Protein AF-A0A847MV07-F1 (afdb_monomer_lite)

Structure (mmCIF, N/CA/C/O backbone):
data_AF-A0A847MV07-F1
#
_entry.id   AF-A0A847MV07-F1
#
loop_
_atom_site.group_PDB
_atom_site.id
_atom_site.type_symbol
_atom_site.label_atom_id
_atom_site.label_alt_id
_atom_site.label_comp_id
_atom_site.label_asym_id
_atom_site.label_entity_id
_atom_site.label_seq_id
_atom_site.pdbx_PDB_ins_code
_atom_site.Cartn_x
_atom_site.Cartn_y
_atom_site.Cartn_z
_atom_site.occupancy
_atom_site.B_iso_or_equiv
_atom_site.auth_seq_id
_atom_site.auth_comp_id
_atom_site.auth_asym_id
_atom_site.auth_atom_id
_atom_site.pdbx_PDB_model_num
ATOM 1 N N . MET A 1 1 ? -12.019 -6.993 -20.587 1.00 51.81 1 MET A N 1
ATOM 2 C CA . MET A 1 1 ? -12.081 -5.686 -19.898 1.00 51.81 1 MET A CA 1
ATOM 3 C C . MET A 1 1 ? -10.654 -5.182 -19.771 1.00 51.81 1 MET A C 1
ATOM 5 O O . MET A 1 1 ? -9.837 -5.966 -19.293 1.00 51.81 1 MET A O 1
ATOM 9 N N . PRO A 1 2 ? -10.298 -3.979 -20.260 1.00 57.41 2 PRO A N 1
ATOM 10 C CA . PRO A 1 2 ? -8.965 -3.444 -19.994 1.00 57.41 2 PRO A CA 1
ATOM 11 C C . PRO A 1 2 ? -8.743 -3.462 -18.474 1.00 57.41 2 PRO A C 1
ATOM 13 O O . PRO A 1 2 ? -9.699 -3.185 -17.742 1.00 57.41 2 PRO A O 1
ATOM 16 N N . PRO A 1 3 ? -7.553 -3.850 -17.977 1.00 64.00 3 PRO A N 1
ATOM 17 C CA . PRO A 1 3 ? -7.300 -3.832 -16.545 1.00 64.00 3 PRO A CA 1
ATOM 18 C C . PRO A 1 3 ? -7.605 -2.421 -16.053 1.00 64.00 3 PRO A C 1
ATOM 20 O O . PRO A 1 3 ? -7.028 -1.461 -16.564 1.00 64.00 3 PRO A O 1
ATOM 23 N N . ALA A 1 4 ? -8.550 -2.291 -15.119 1.00 62.91 4 ALA A N 1
ATOM 24 C CA . ALA A 1 4 ? -8.882 -0.997 -14.549 1.00 62.91 4 ALA A CA 1
ATOM 25 C C . ALA A 1 4 ? -7.577 -0.360 -14.046 1.00 62.91 4 ALA A C 1
ATOM 27 O O . ALA A 1 4 ? -6.833 -0.962 -13.259 1.00 62.91 4 ALA A O 1
ATOM 28 N N . LEU A 1 5 ? -7.240 0.812 -14.589 1.00 78.50 5 LEU A N 1
ATOM 29 C CA . LEU A 1 5 ? -6.071 1.564 -14.157 1.00 78.50 5 LEU A CA 1
ATOM 30 C C . LEU A 1 5 ? -6.352 2.058 -12.740 1.00 78.50 5 LEU A C 1
ATOM 32 O O . LEU A 1 5 ? -7.190 2.930 -12.532 1.00 78.50 5 LEU A O 1
ATOM 36 N N . SER A 1 6 ? -5.659 1.484 -11.758 1.00 87.94 6 SER A N 1
ATOM 37 C CA . SER A 1 6 ? -5.691 2.008 -10.397 1.00 87.94 6 SER A CA 1
ATOM 38 C C . SER A 1 6 ? -4.999 3.381 -10.349 1.00 87.94 6 SER A C 1
ATOM 40 O O . SER A 1 6 ? -4.125 3.668 -11.183 1.00 87.94 6 SER A O 1
ATOM 42 N N . PRO A 1 7 ? -5.316 4.228 -9.354 1.00 90.50 7 PRO A N 1
ATOM 43 C CA . PRO A 1 7 ? -4.613 5.494 -9.152 1.00 90.50 7 PRO A CA 1
ATOM 44 C C . PRO A 1 7 ? -3.089 5.320 -9.054 1.00 90.50 7 PRO A C 1
ATOM 46 O O . PRO A 1 7 ? -2.343 6.052 -9.700 1.00 90.50 7 PRO A O 1
ATOM 49 N N . SER A 1 8 ? -2.626 4.286 -8.341 1.00 87.88 8 SER A N 1
ATOM 50 C CA . SER A 1 8 ? -1.201 3.950 -8.211 1.00 87.88 8 SER A CA 1
ATOM 51 C C . SER A 1 8 ? -0.538 3.603 -9.549 1.00 87.88 8 SER A C 1
ATOM 53 O O . SER A 1 8 ? 0.542 4.100 -9.849 1.00 87.88 8 SER A O 1
ATOM 55 N N . ARG A 1 9 ? -1.204 2.817 -10.405 1.00 91.31 9 ARG A N 1
ATOM 56 C CA . ARG A 1 9 ? -0.695 2.469 -11.743 1.00 91.31 9 ARG A CA 1
ATOM 57 C C . ARG A 1 9 ? -0.610 3.683 -12.663 1.00 91.31 9 ARG A C 1
ATOM 59 O O . ARG A 1 9 ? 0.348 3.821 -13.419 1.00 91.31 9 ARG A O 1
ATOM 66 N N . THR A 1 10 ? -1.598 4.571 -12.583 1.00 93.00 10 THR A N 1
ATOM 67 C CA . THR A 1 10 ? -1.595 5.826 -13.346 1.00 93.00 10 THR A CA 1
ATOM 68 C C . THR A 1 10 ? -0.453 6.740 -12.901 1.00 93.00 10 THR A C 1
ATOM 70 O O . THR A 1 10 ? 0.185 7.372 -13.743 1.00 93.00 10 THR A O 1
ATOM 73 N N . ALA A 1 11 ? -0.176 6.802 -11.595 1.00 92.69 11 ALA A N 1
ATOM 74 C CA . ALA A 1 11 ? 0.937 7.575 -11.049 1.00 92.69 11 ALA A CA 1
ATOM 75 C C . ALA A 1 11 ? 2.294 7.048 -11.543 1.00 92.69 11 ALA A C 1
ATOM 77 O O . ALA A 1 11 ? 3.089 7.841 -12.046 1.00 92.69 11 ALA A O 1
ATOM 78 N N . ASP A 1 12 ? 2.512 5.727 -11.511 1.00 92.69 12 ASP A N 1
ATOM 79 C CA . ASP A 1 12 ? 3.732 5.105 -12.048 1.00 92.69 12 ASP A CA 1
ATOM 80 C C . ASP A 1 12 ? 3.933 5.465 -13.530 1.00 92.69 12 ASP A C 1
ATOM 82 O O . ASP A 1 12 ? 5.036 5.833 -13.927 1.00 92.69 12 ASP A O 1
ATOM 86 N N . PHE A 1 13 ? 2.871 5.430 -14.347 1.00 93.88 13 PHE A N 1
ATOM 87 C CA . PHE A 1 13 ? 2.964 5.788 -15.767 1.00 93.88 13 PHE A CA 1
ATOM 88 C C . PHE A 1 13 ? 3.301 7.269 -15.980 1.00 93.88 13 PHE A C 1
ATOM 90 O O . PHE A 1 13 ? 4.174 7.584 -16.788 1.00 93.88 13 PHE A O 1
ATOM 97 N N . LYS A 1 14 ? 2.636 8.174 -15.245 1.00 95.62 14 LYS A N 1
ATOM 98 C CA . LYS A 1 14 ? 2.898 9.623 -15.307 1.00 95.62 14 LYS A CA 1
ATOM 99 C C . LYS A 1 14 ? 4.320 9.968 -14.865 1.00 95.62 14 LYS A C 1
ATOM 101 O O . LYS A 1 14 ? 4.910 10.890 -15.417 1.00 95.62 14 LYS A O 1
ATOM 106 N N . GLN A 1 15 ? 4.855 9.242 -13.883 1.00 96.25 15 GLN A N 1
ATOM 107 C CA . GLN A 1 15 ? 6.220 9.425 -13.399 1.00 96.25 15 GLN A CA 1
ATOM 108 C C . GLN A 1 15 ? 7.252 8.848 -14.378 1.00 96.25 15 GLN A C 1
ATOM 110 O O . GLN A 1 15 ? 8.248 9.501 -14.676 1.00 96.25 15 GLN A O 1
ATOM 115 N N . CYS A 1 16 ? 7.045 7.618 -14.857 1.00 97.19 16 CYS A N 1
ATOM 116 C CA . CYS A 1 16 ? 7.911 6.951 -15.826 1.00 97.19 16 CYS A CA 1
ATOM 117 C C . CYS A 1 16 ? 7.165 5.787 -16.517 1.00 97.19 16 CYS A C 1
ATOM 119 O O . CYS A 1 16 ? 6.953 4.738 -15.899 1.00 97.19 16 CYS A O 1
ATOM 121 N N . PRO A 1 17 ? 6.842 5.886 -17.822 1.00 95.94 17 PRO A N 1
ATOM 122 C CA . PRO A 1 17 ? 6.132 4.827 -18.547 1.00 95.94 17 PRO A CA 1
ATOM 123 C C . PRO A 1 17 ? 6.823 3.456 -18.502 1.00 95.94 17 PRO A C 1
ATOM 125 O O . PRO A 1 17 ? 6.156 2.420 -18.464 1.00 95.94 17 PRO A O 1
ATOM 128 N N . LEU A 1 18 ? 8.160 3.436 -18.462 1.00 95.56 18 LEU A N 1
ATOM 129 C CA . LEU A 1 18 ? 8.929 2.196 -18.359 1.00 95.56 18 LEU A CA 1
ATOM 130 C C . LEU A 1 18 ? 8.757 1.523 -16.987 1.00 95.56 18 LEU A C 1
ATOM 132 O O . LEU A 1 18 ? 8.645 0.301 -16.916 1.00 95.56 18 LEU A O 1
ATOM 136 N N . MET A 1 19 ? 8.661 2.306 -15.905 1.00 92.50 19 MET A N 1
ATOM 137 C CA . MET A 1 19 ? 8.383 1.778 -14.565 1.00 92.50 19 MET A CA 1
ATOM 138 C C . MET A 1 19 ? 7.006 1.104 -14.523 1.00 92.50 19 MET A C 1
ATOM 140 O O . MET A 1 19 ? 6.887 -0.017 -14.022 1.00 92.50 19 MET A O 1
ATOM 144 N N . TYR A 1 20 ? 5.985 1.755 -15.092 1.00 92.81 20 TYR A N 1
ATOM 145 C CA . TYR A 1 20 ? 4.655 1.162 -15.228 1.00 92.81 20 TYR A CA 1
ATOM 146 C C . TYR A 1 20 ? 4.706 -0.164 -15.993 1.00 92.81 20 TYR A C 1
ATOM 148 O O . TYR A 1 20 ? 4.141 -1.152 -15.526 1.00 92.81 20 TYR A O 1
ATOM 156 N N . ARG A 1 21 ? 5.416 -0.219 -17.131 1.00 93.38 21 ARG A N 1
ATOM 157 C CA . ARG A 1 21 ? 5.578 -1.462 -17.898 1.00 93.38 21 ARG A CA 1
ATOM 158 C C . ARG A 1 21 ? 6.165 -2.575 -17.027 1.00 93.38 21 ARG A C 1
ATOM 160 O O . ARG A 1 21 ? 5.544 -3.629 -16.915 1.00 93.38 21 ARG A O 1
ATOM 167 N N . PHE A 1 22 ? 7.294 -2.331 -16.364 1.00 94.06 22 PHE A N 1
ATOM 168 C CA . PHE A 1 22 ? 7.955 -3.351 -15.545 1.00 94.06 22 PHE A CA 1
ATOM 169 C C . PHE A 1 22 ? 7.083 -3.870 -14.398 1.00 94.06 22 PHE A C 1
ATOM 171 O O . PHE A 1 22 ? 7.089 -5.068 -14.119 1.00 94.06 22 PHE A O 1
ATOM 178 N N . ARG A 1 23 ? 6.313 -2.996 -13.743 1.00 89.50 23 ARG A N 1
ATOM 179 C CA . ARG A 1 23 ? 5.501 -3.368 -12.573 1.00 89.50 23 ARG A CA 1
ATOM 180 C C . ARG A 1 23 ? 4.123 -3.925 -12.927 1.00 89.50 23 ARG A C 1
ATOM 182 O O . ARG A 1 23 ? 3.668 -4.867 -12.285 1.00 89.50 23 ARG A O 1
ATOM 189 N N . ALA A 1 24 ? 3.436 -3.340 -13.906 1.00 90.06 24 ALA A N 1
ATOM 190 C CA . ALA A 1 24 ? 2.038 -3.654 -14.211 1.00 90.06 24 ALA A CA 1
ATOM 191 C C . ALA A 1 24 ? 1.868 -4.626 -15.388 1.00 90.06 24 ALA A C 1
ATOM 193 O O . ALA A 1 24 ? 0.922 -5.416 -15.373 1.00 90.06 24 ALA A O 1
ATOM 194 N N . VAL A 1 25 ? 2.759 -4.569 -16.386 1.00 91.25 25 VAL A N 1
ATOM 195 C CA . VAL A 1 25 ? 2.702 -5.419 -17.589 1.00 91.25 25 VAL A CA 1
ATOM 196 C C . VAL A 1 25 ? 3.603 -6.636 -17.414 1.00 91.25 25 VAL A C 1
ATOM 198 O O . VAL A 1 25 ? 3.105 -7.758 -17.382 1.00 91.25 25 VAL A O 1
ATOM 201 N N . ASP A 1 26 ? 4.901 -6.401 -17.222 1.00 94.12 26 ASP A N 1
ATOM 202 C CA . ASP A 1 26 ? 5.912 -7.462 -17.139 1.00 94.12 26 ASP A CA 1
ATOM 203 C C . ASP A 1 26 ? 5.942 -8.119 -15.743 1.00 94.12 26 ASP A C 1
ATOM 205 O O . ASP A 1 26 ? 6.436 -9.232 -15.593 1.00 94.12 26 ASP A O 1
ATOM 209 N N . LYS A 1 27 ? 5.372 -7.450 -14.725 1.00 89.50 27 LYS A N 1
ATOM 210 C CA . LYS A 1 27 ? 5.223 -7.930 -13.336 1.00 89.50 27 LYS A CA 1
ATOM 211 C C . LYS A 1 27 ? 6.527 -8.458 -12.731 1.00 89.50 27 LYS A C 1
ATOM 213 O O . LYS A 1 27 ? 6.537 -9.475 -12.037 1.00 89.50 27 LYS A O 1
ATOM 218 N N . LEU A 1 28 ? 7.627 -7.751 -12.976 1.00 92.12 28 LEU A N 1
ATOM 219 C CA . LEU A 1 28 ? 8.920 -8.099 -12.399 1.00 92.12 28 LEU A CA 1
ATOM 220 C C . LEU A 1 28 ? 8.845 -8.005 -10.869 1.00 92.12 28 LEU A C 1
ATOM 222 O O . LEU A 1 28 ? 8.401 -6.995 -10.316 1.00 92.12 28 LEU A O 1
ATOM 226 N N . THR A 1 29 ? 9.275 -9.058 -10.179 1.00 83.31 29 THR A N 1
ATOM 227 C CA . THR A 1 29 ? 9.283 -9.101 -8.715 1.00 83.31 29 THR A CA 1
ATOM 228 C C . THR A 1 29 ? 10.347 -8.156 -8.170 1.00 83.31 29 THR A C 1
ATOM 230 O O . THR A 1 29 ? 11.537 -8.342 -8.416 1.00 83.31 29 THR A O 1
ATOM 233 N N . GLY A 1 30 ? 9.916 -7.139 -7.424 1.00 79.81 30 GLY A N 1
ATOM 234 C CA . GLY A 1 30 ? 10.803 -6.295 -6.628 1.00 79.81 30 GLY A CA 1
ATOM 235 C C . GLY A 1 30 ? 11.068 -6.890 -5.241 1.00 79.81 30 GLY A C 1
ATOM 236 O O . GLY A 1 30 ? 10.375 -7.824 -4.829 1.00 79.81 30 GLY A O 1
ATOM 237 N N . PRO A 1 31 ? 12.038 -6.339 -4.491 1.00 84.88 31 PRO A N 1
ATOM 238 C CA . PRO A 1 31 ? 12.201 -6.682 -3.086 1.00 84.88 31 PRO A CA 1
ATOM 239 C C . PRO A 1 31 ? 10.910 -6.367 -2.313 1.00 84.88 31 PRO A C 1
ATOM 241 O O . PRO A 1 31 ? 10.210 -5.401 -2.647 1.00 84.88 31 PRO A O 1
ATOM 244 N N . PRO A 1 32 ? 10.579 -7.155 -1.277 1.00 85.06 32 PRO A N 1
ATOM 245 C CA . PRO A 1 32 ? 9.406 -6.889 -0.461 1.00 85.06 32 PRO A CA 1
ATOM 246 C C . PRO A 1 32 ? 9.520 -5.500 0.171 1.00 85.06 32 PRO A C 1
ATOM 248 O O . PRO A 1 32 ? 10.586 -5.099 0.634 1.00 85.06 32 PRO A O 1
ATOM 251 N N . SER A 1 33 ? 8.411 -4.764 0.202 1.00 89.81 33 SER A N 1
ATOM 252 C CA . SER A 1 33 ? 8.337 -3.463 0.867 1.00 89.81 33 SER A CA 1
ATOM 253 C C . SER A 1 33 ? 7.825 -3.651 2.296 1.00 89.81 33 SER A C 1
ATOM 255 O O . SER A 1 33 ? 6.643 -3.965 2.469 1.00 89.81 33 SER A O 1
ATOM 257 N N . PRO A 1 34 ? 8.648 -3.415 3.339 1.00 94.94 34 PRO A N 1
ATOM 258 C CA . PRO A 1 34 ? 8.189 -3.503 4.725 1.00 94.94 34 PRO A CA 1
ATOM 259 C C . PRO A 1 34 ? 7.034 -2.539 5.018 1.00 94.94 34 PRO A C 1
ATOM 261 O O . PRO A 1 34 ? 6.164 -2.838 5.829 1.00 94.94 34 PRO A O 1
ATOM 264 N N . ALA A 1 35 ? 7.004 -1.388 4.339 1.00 94.50 35 ALA A N 1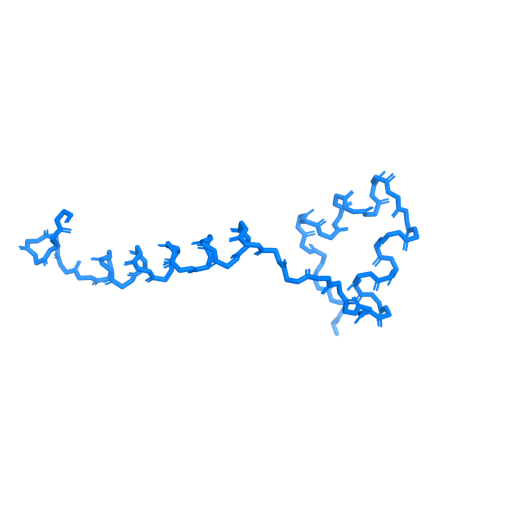
ATOM 265 C CA . ALA A 1 35 ? 5.910 -0.431 4.450 1.00 94.50 35 ALA A CA 1
ATOM 266 C C . ALA A 1 35 ? 4.603 -0.980 3.859 1.00 94.50 35 ALA A C 1
ATOM 268 O O . ALA A 1 35 ? 3.559 -0.844 4.490 1.00 94.50 35 ALA A O 1
ATOM 269 N N . ALA A 1 36 ? 4.658 -1.649 2.700 1.00 92.19 36 ALA A N 1
ATOM 270 C CA . ALA A 1 36 ? 3.477 -2.275 2.102 1.00 92.19 36 ALA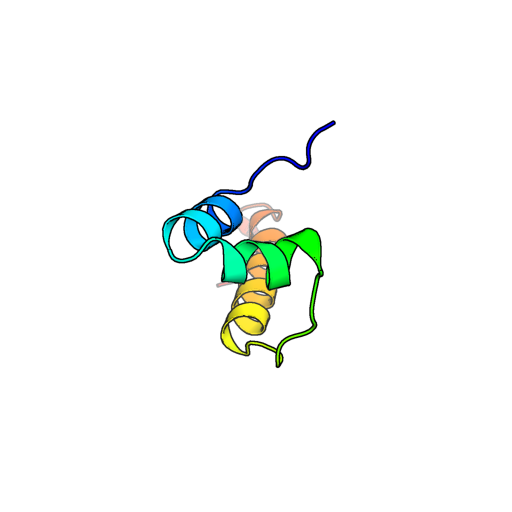 A CA 1
ATOM 271 C C . ALA A 1 36 ? 2.935 -3.424 2.968 1.00 92.19 36 ALA A C 1
ATOM 273 O O . ALA A 1 36 ? 1.724 -3.534 3.159 1.00 92.19 36 ALA A O 1
ATOM 274 N N . ALA A 1 37 ? 3.829 -4.239 3.540 1.00 95.31 37 ALA A N 1
ATOM 275 C CA . ALA A 1 37 ? 3.453 -5.320 4.452 1.00 95.31 37 ALA A CA 1
ATOM 276 C C . ALA A 1 37 ? 2.746 -4.777 5.704 1.00 95.31 37 ALA A C 1
ATOM 278 O O . ALA A 1 37 ? 1.654 -5.229 6.042 1.00 95.31 37 ALA A O 1
ATOM 279 N N . ARG A 1 38 ? 3.324 -3.752 6.348 1.00 97.25 38 ARG A N 1
ATOM 280 C CA . ARG A 1 38 ? 2.692 -3.084 7.497 1.00 97.25 38 ARG A CA 1
ATOM 281 C C . ARG A 1 38 ? 1.342 -2.474 7.143 1.00 97.25 38 ARG A C 1
ATOM 283 O O . ARG A 1 38 ? 0.400 -2.649 7.901 1.00 97.25 38 ARG A O 1
ATOM 290 N N . GLY A 1 39 ? 1.243 -1.791 6.002 1.00 96.88 39 GLY A N 1
ATOM 291 C CA . GLY A 1 39 ? -0.022 -1.221 5.539 1.00 96.88 39 GLY A CA 1
ATOM 292 C C . GLY A 1 39 ? -1.100 -2.292 5.391 1.00 96.88 39 GL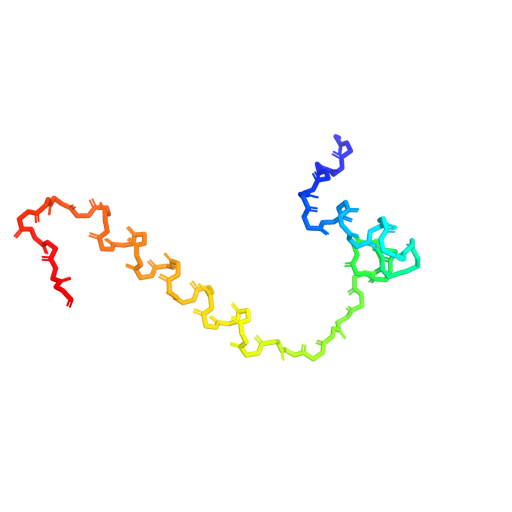Y A C 1
ATOM 293 O O . GLY A 1 39 ? -2.188 -2.127 5.923 1.00 96.88 39 GLY A O 1
ATOM 294 N N . THR A 1 40 ? -0.770 -3.420 4.757 1.00 96.56 40 THR A N 1
ATOM 295 C CA . THR A 1 40 ? -1.698 -4.554 4.596 1.00 96.56 40 THR A CA 1
ATOM 296 C C . THR A 1 40 ? -2.195 -5.070 5.946 1.00 96.56 40 THR A C 1
ATOM 298 O O . THR A 1 40 ? -3.395 -5.240 6.125 1.00 96.56 40 THR A O 1
ATOM 301 N N . LEU A 1 41 ? -1.286 -5.261 6.908 1.00 97.62 41 LEU A N 1
ATOM 302 C CA . LEU A 1 41 ? -1.640 -5.720 8.251 1.00 97.62 41 LEU A CA 1
ATOM 303 C C . LEU A 1 41 ? -2.554 -4.720 8.973 1.00 97.62 41 LEU A C 1
ATOM 305 O O . LEU A 1 41 ? -3.579 -5.114 9.512 1.00 97.62 41 LEU A O 1
ATOM 309 N N . VAL A 1 42 ? -2.208 -3.431 8.956 1.00 97.81 42 VAL A N 1
ATOM 310 C CA . VAL A 1 42 ? -3.016 -2.386 9.602 1.00 97.81 42 VAL A CA 1
ATOM 311 C C . VAL A 1 42 ? -4.401 -2.294 8.967 1.00 97.81 42 VAL A C 1
ATOM 313 O O . VAL A 1 42 ? -5.388 -2.214 9.688 1.00 97.81 42 VAL A O 1
ATOM 316 N N . HIS A 1 43 ? -4.489 -2.340 7.635 1.00 97.88 43 HIS A N 1
ATOM 317 C CA . HIS A 1 43 ? -5.774 -2.334 6.939 1.00 97.88 43 HIS A CA 1
ATOM 318 C C . HIS A 1 43 ? -6.638 -3.537 7.327 1.00 97.88 43 HIS A C 1
ATOM 320 O O . HIS A 1 43 ? -7.799 -3.331 7.655 1.00 97.88 43 HIS A O 1
ATOM 326 N N . ALA A 1 44 ? -6.072 -4.746 7.355 1.00 98.06 44 ALA A N 1
ATOM 327 C CA . ALA A 1 44 ? -6.806 -5.953 7.733 1.00 98.06 44 ALA A CA 1
ATOM 328 C C . ALA A 1 44 ? -7.317 -5.895 9.182 1.00 98.06 44 ALA A C 1
ATOM 330 O O . ALA A 1 44 ? -8.476 -6.199 9.437 1.00 98.06 44 ALA A O 1
ATOM 331 N N . VAL A 1 45 ? -6.479 -5.444 10.123 1.00 96.81 45 VAL A N 1
ATOM 332 C CA . VAL A 1 45 ? -6.876 -5.296 11.534 1.00 96.81 45 VAL A CA 1
ATOM 333 C C . VAL A 1 45 ? -7.993 -4.269 11.690 1.00 96.81 45 VAL A C 1
ATOM 335 O O . VAL A 1 45 ? -8.934 -4.496 12.442 1.00 96.81 45 VAL A O 1
ATOM 338 N N . LEU A 1 46 ? -7.904 -3.131 10.995 1.00 96.75 46 LEU A N 1
ATOM 339 C CA . LEU A 1 46 ? -8.946 -2.108 11.065 1.00 96.75 46 LEU A CA 1
ATOM 340 C C . LEU A 1 46 ? -10.248 -2.581 10.413 1.00 96.75 46 LEU A C 1
ATOM 342 O O . LEU A 1 46 ? -11.313 -2.270 10.929 1.00 96.75 46 LEU A O 1
ATOM 346 N N . GLU A 1 47 ? -10.180 -3.326 9.313 1.00 97.75 47 GLU A N 1
ATOM 347 C CA . GLU A 1 47 ? -11.360 -3.927 8.686 1.00 97.75 47 GLU A CA 1
ATOM 348 C C . GLU A 1 47 ? -12.072 -4.868 9.669 1.00 97.75 47 GLU A C 1
ATOM 350 O O . GLU A 1 47 ? -13.230 -4.631 10.004 1.00 97.75 47 GLU A O 1
ATOM 355 N N . GLU A 1 48 ? -11.345 -5.824 10.254 1.00 96.12 48 GLU A N 1
ATOM 356 C CA . GLU A 1 48 ? -11.892 -6.765 11.240 1.00 96.12 48 GLU A CA 1
ATOM 357 C C . GLU A 1 48 ? -12.447 -6.053 12.485 1.00 96.12 48 GLU A C 1
ATOM 359 O O . GLU A 1 48 ? -13.541 -6.363 12.956 1.00 96.12 48 GLU A O 1
ATOM 364 N N . LEU A 1 49 ? -11.726 -5.055 13.004 1.00 96.75 49 LEU A N 1
ATOM 365 C CA . LEU A 1 49 ? -12.152 -4.306 14.184 1.00 96.75 49 LEU A CA 1
ATOM 366 C C . LEU A 1 49 ? -13.431 -3.501 13.926 1.00 96.75 49 LEU A C 1
ATOM 368 O O . LEU A 1 49 ? -14.301 -3.423 14.794 1.00 96.75 49 LEU A O 1
ATOM 372 N N . PHE A 1 50 ? -13.544 -2.856 12.764 1.00 95.75 50 PHE A N 1
ATOM 373 C CA . PHE A 1 50 ? -14.679 -1.983 12.464 1.00 95.75 50 PHE A CA 1
ATOM 374 C C . PHE A 1 50 ? -15.893 -2.720 11.890 1.00 95.75 50 PHE A C 1
ATOM 376 O O . PHE A 1 50 ? -16.992 -2.158 11.950 1.00 95.75 50 PHE A O 1
ATOM 383 N N . ASP A 1 51 ? -15.729 -3.971 11.459 1.00 96.81 51 ASP A N 1
ATOM 384 C CA . ASP A 1 51 ? -16.832 -4.892 11.168 1.00 96.81 51 ASP A CA 1
ATOM 385 C C . ASP A 1 51 ? -17.625 -5.281 12.433 1.00 96.81 51 ASP A C 1
ATOM 387 O O . ASP A 1 51 ? -18.819 -5.581 12.349 1.00 96.81 51 ASP A O 1
ATOM 391 N N . LEU A 1 52 ? -17.011 -5.208 13.622 1.00 97.38 52 LEU A N 1
ATOM 392 C CA . LEU A 1 52 ? -17.703 -5.432 14.896 1.00 97.38 52 LEU A CA 1
ATOM 393 C C . LEU A 1 52 ? -18.665 -4.277 15.251 1.00 97.38 52 LEU A C 1
ATOM 395 O O . LEU A 1 52 ? -18.390 -3.104 14.940 1.00 97.38 52 LEU A O 1
ATOM 399 N N . PRO A 1 53 ? -19.764 -4.557 15.987 1.00 97.12 53 PRO A N 1
ATOM 400 C CA . PRO A 1 53 ? -20.593 -3.525 16.604 1.00 97.12 53 PRO A CA 1
ATOM 401 C C . PRO A 1 53 ? -19.760 -2.585 17.478 1.00 97.12 53 PRO A C 1
ATOM 403 O O . PRO A 1 53 ? -18.820 -3.004 18.144 1.00 9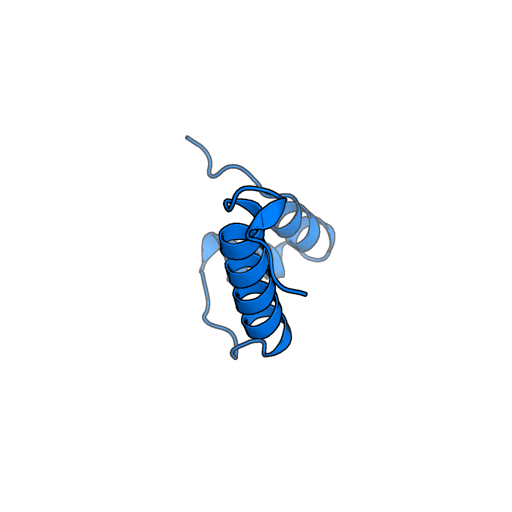7.12 53 PRO A O 1
ATOM 406 N N . ALA A 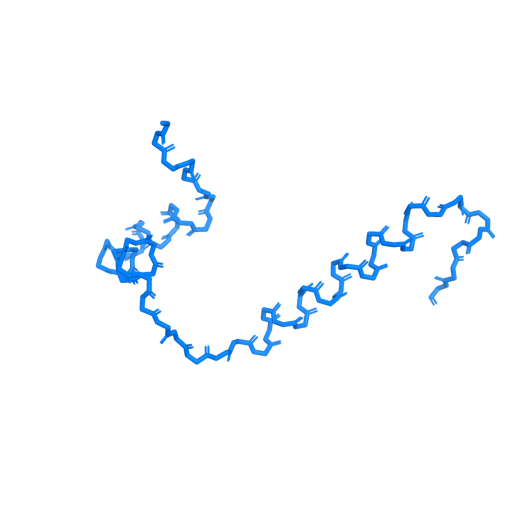1 54 ? -20.131 -1.303 17.534 1.00 95.00 54 ALA A N 1
ATOM 407 C CA . ALA A 1 54 ? -19.320 -0.276 18.194 1.00 95.00 54 ALA A CA 1
ATOM 408 C C . ALA A 1 54 ? -18.960 -0.583 19.663 1.00 95.00 54 ALA A C 1
ATOM 410 O O . ALA A 1 54 ? -17.888 -0.187 20.107 1.00 95.00 54 ALA A O 1
ATOM 411 N N . GLY A 1 55 ? -19.826 -1.287 20.403 1.00 96.75 55 GLY A N 1
ATOM 412 C CA . GLY A 1 55 ? -19.580 -1.668 21.799 1.00 96.75 55 GLY A CA 1
ATOM 413 C C . GLY A 1 55 ? -18.600 -2.831 21.990 1.00 96.75 55 GLY A C 1
ATOM 414 O O . GLY A 1 55 ? -18.138 -3.043 23.105 1.00 96.75 55 GLY A O 1
ATOM 415 N N . GLU A 1 56 ? -18.281 -3.567 20.925 1.00 96.00 56 GLU A N 1
ATOM 416 C CA . GLU A 1 56 ? -17.379 -4.728 20.946 1.00 96.00 56 GLU A CA 1
ATOM 417 C C . GLU A 1 56 ? -15.969 -4.385 20.442 1.00 96.00 56 GLU A C 1
ATOM 419 O O . GLU A 1 56 ? -15.060 -5.208 20.516 1.00 96.00 56 GLU A O 1
ATOM 424 N N . ARG A 1 57 ? -15.759 -3.157 19.952 1.00 96.56 57 ARG A N 1
ATOM 425 C CA . ARG A 1 57 ? -14.461 -2.703 19.443 1.00 96.56 57 ARG A CA 1
ATOM 426 C C . ARG A 1 57 ? -13.503 -2.425 20.597 1.00 96.56 57 ARG A C 1
ATOM 428 O O . ARG A 1 57 ? -13.821 -1.653 21.501 1.00 96.56 57 ARG A O 1
ATOM 435 N N . THR A 1 58 ? -12.308 -3.000 20.538 1.00 88.25 58 THR A N 1
ATOM 436 C CA . THR A 1 58 ? -11.214 -2.717 21.474 1.00 88.25 58 THR A CA 1
ATOM 437 C C . THR A 1 58 ? -10.252 -1.667 20.899 1.00 88.25 58 THR A C 1
ATOM 439 O O . THR A 1 58 ? -10.048 -1.661 19.685 1.00 88.25 58 THR A O 1
ATOM 442 N N . PRO A 1 59 ? -9.678 -0.776 21.731 1.00 76.19 59 PRO A N 1
ATOM 443 C CA . PRO A 1 59 ? -8.684 0.205 21.293 1.00 76.19 59 PRO A CA 1
ATOM 444 C C . PRO A 1 59 ? -7.352 -0.425 20.865 1.00 76.19 59 PRO A C 1
ATOM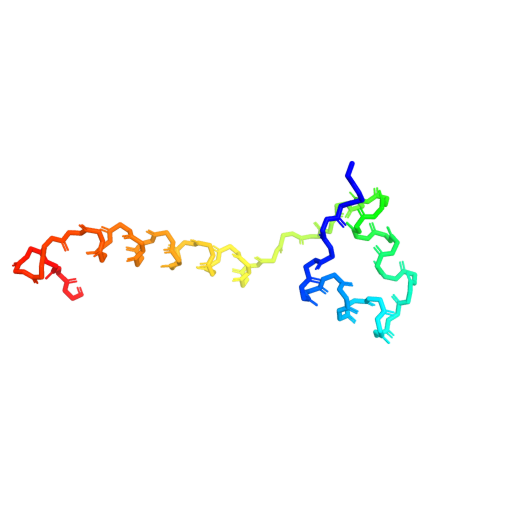 446 O O . PRO A 1 59 ? -6.992 -1.494 21.411 1.00 76.19 59 PRO A O 1
#

Secondary structure (DSSP, 8-state):
-PPP--HHHHHHHHH-HHHHIIIIIS-PPPPP-HHHHHHHHHHHHHHHHHHS-GGG---

Foldseek 3Di:
DPPPQDPVLVVLCVVPVVSSCVCPPVNDDDDDDPVVVVVVVVVVVVVVQVVDDPVPHDD

Radius of gyration: 16.75 Å; chains: 1; bounding box: 33×19×42 Å

pLDDT: mean 90.61, std 9.89, range [51.81, 98.06]

Sequence (59 aa):
MPPALSPSRTADFKQCPLMYRFRAVDKLTGPPSPAAARGTLVHAVLEELFDLPAGERTP